Protein AF-A0A835HZS1-F1 (afdb_monomer_lite)

Organism: NCBI:txid261450

Sequence (72 aa):
MEPFLQMIPNAETCSKHFRAGTEGVFKEHFGSKIMDELFDRFTKKIEESAILSEGQVTPNELFVILKRKISN

Foldseek 3Di:
DPDPPPPLDQLVVVLVVCCVVPVVVCCVVPNDPCSVVVSVVSSVVRVVDCCSPPPNDDDPDDDDDDDDDDDD

Radius of gyration: 17.85 Å; chains: 1; bounding box: 49×19×45 Å

Structure (mmCIF, N/CA/C/O backbone):
data_AF-A0A835HZS1-F1
#
_entry.id   AF-A0A835HZS1-F1
#
loop_
_atom_site.group_PDB
_atom_site.id
_atom_site.type_symbol
_atom_site.label_atom_id
_atom_site.label_alt_id
_atom_site.label_comp_id
_atom_site.label_asym_id
_atom_site.label_entity_id
_atom_site.label_seq_id
_atom_site.pdbx_PDB_ins_code
_atom_site.Cartn_x
_atom_site.Cartn_y
_atom_site.Cartn_z
_atom_site.occupancy
_atom_site.B_iso_or_equiv
_atom_site.auth_seq_id
_atom_site.auth_comp_id
_atom_site.auth_asym_id
_atom_site.auth_atom_id
_atom_site.pdbx_PDB_model_num
ATOM 1 N N . MET A 1 1 ? 0.744 -3.847 27.511 1.00 43.16 1 MET A N 1
ATOM 2 C CA . MET A 1 1 ? 0.252 -4.057 26.138 1.00 43.16 1 MET A CA 1
ATOM 3 C C . MET A 1 1 ? 1.481 -3.882 25.282 1.00 43.16 1 MET A C 1
ATOM 5 O O . MET A 1 1 ? 1.991 -2.770 25.240 1.00 43.16 1 MET A O 1
ATOM 9 N N . GLU A 1 2 ? 2.049 -4.989 24.806 1.00 45.03 2 GLU A N 1
ATOM 10 C CA . GLU A 1 2 ? 3.263 -4.964 23.982 1.00 45.03 2 GLU A CA 1
ATOM 11 C C . GLU A 1 2 ? 3.072 -3.942 22.858 1.00 45.03 2 GLU A C 1
ATOM 13 O O . GLU A 1 2 ? 1.996 -3.951 22.245 1.00 45.03 2 GLU A O 1
ATOM 18 N N . PRO A 1 3 ? 4.035 -3.032 22.617 1.00 51.62 3 PRO A N 1
ATOM 19 C CA . PRO A 1 3 ? 3.945 -2.142 21.476 1.00 51.62 3 PRO A CA 1
ATOM 20 C C . PRO A 1 3 ? 3.828 -3.061 20.272 1.00 51.62 3 PRO A C 1
ATOM 22 O O . PRO A 1 3 ? 4.687 -3.919 20.075 1.00 51.62 3 PRO A O 1
ATOM 25 N N . PHE A 1 4 ? 2.718 -2.957 19.538 1.00 55.16 4 PHE A N 1
ATOM 26 C CA . PHE A 1 4 ? 2.574 -3.620 18.254 1.00 55.16 4 PHE A CA 1
ATOM 27 C C . PHE A 1 4 ? 3.885 -3.382 17.521 1.00 55.16 4 PHE A C 1
ATOM 29 O O . PHE A 1 4 ? 4.214 -2.232 17.229 1.00 55.16 4 PHE A O 1
ATOM 36 N N . LEU A 1 5 ? 4.677 -4.439 17.343 1.00 49.62 5 LEU A N 1
ATOM 37 C CA . LEU A 1 5 ? 5.897 -4.380 16.565 1.00 49.62 5 LEU A CA 1
ATOM 38 C C . LEU A 1 5 ? 5.425 -4.005 15.164 1.00 49.62 5 LEU A C 1
ATOM 40 O O . LEU A 1 5 ? 5.001 -4.866 14.394 1.00 49.62 5 LEU A O 1
ATOM 44 N N . GLN A 1 6 ? 5.394 -2.705 14.872 1.00 60.59 6 GLN A N 1
ATOM 45 C CA . GLN A 1 6 ? 5.171 -2.182 13.540 1.00 60.59 6 GLN A CA 1
ATOM 46 C C . GLN A 1 6 ? 6.427 -2.547 12.767 1.00 60.59 6 GLN A C 1
ATOM 48 O O . GLN A 1 6 ? 7.373 -1.775 12.651 1.0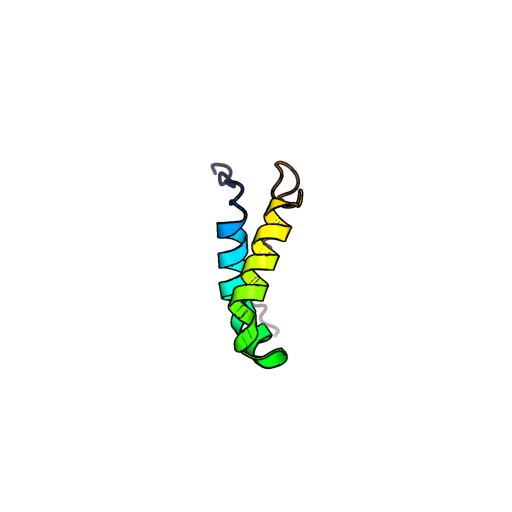0 60.59 6 GLN A O 1
ATOM 53 N N . MET A 1 7 ? 6.454 -3.792 12.296 1.00 71.75 7 MET A N 1
ATOM 54 C CA . MET A 1 7 ? 7.359 -4.195 11.245 1.00 71.75 7 MET A CA 1
ATOM 55 C C . MET A 1 7 ? 7.048 -3.267 10.083 1.00 71.75 7 MET A C 1
ATOM 57 O O . MET A 1 7 ? 5.946 -3.299 9.534 1.00 71.75 7 MET A O 1
ATOM 61 N N . ILE A 1 8 ? 8.000 -2.398 9.767 1.00 77.25 8 ILE A N 1
ATOM 62 C CA . ILE A 1 8 ? 7.939 -1.558 8.584 1.00 77.25 8 ILE A CA 1
ATOM 63 C C . ILE A 1 8 ? 7.753 -2.511 7.395 1.00 77.25 8 ILE A C 1
ATOM 65 O O . ILE A 1 8 ? 8.634 -3.343 7.146 1.00 77.25 8 ILE A O 1
ATOM 69 N N . PRO A 1 9 ? 6.603 -2.475 6.698 1.00 84.00 9 PRO A N 1
ATOM 70 C CA . PRO A 1 9 ? 6.378 -3.365 5.572 1.00 84.00 9 PRO A CA 1
ATOM 71 C C . PRO A 1 9 ? 7.357 -3.008 4.454 1.00 84.00 9 PRO A C 1
ATOM 73 O O . PRO A 1 9 ? 7.735 -1.850 4.307 1.00 84.00 9 PRO A O 1
ATOM 76 N N . ASN A 1 10 ? 7.752 -3.983 3.636 1.00 91.31 10 ASN A N 1
ATOM 77 C CA . ASN A 1 10 ? 8.505 -3.680 2.421 1.00 91.31 10 ASN A CA 1
ATOM 78 C C . ASN A 1 10 ? 7.602 -3.001 1.370 1.00 91.31 10 ASN A C 1
ATOM 80 O O . ASN A 1 10 ? 6.369 -3.001 1.478 1.00 91.31 10 ASN A O 1
ATOM 84 N N . ALA A 1 11 ? 8.220 -2.435 0.333 1.00 93.75 11 ALA A N 1
ATOM 85 C CA . ALA A 1 11 ? 7.509 -1.711 -0.717 1.00 93.75 11 ALA A CA 1
ATOM 86 C C . ALA A 1 11 ? 6.446 -2.564 -1.424 1.00 93.75 11 ALA A C 1
ATOM 88 O O . ALA A 1 11 ? 5.341 -2.085 -1.673 1.00 93.75 11 ALA A O 1
ATOM 89 N N . GLU A 1 12 ? 6.743 -3.839 -1.687 1.00 95.44 12 GLU A N 1
ATOM 90 C CA . GLU A 1 12 ? 5.802 -4.774 -2.309 1.00 95.44 12 GLU A CA 1
ATOM 91 C C . GLU A 1 12 ? 4.546 -4.976 -1.449 1.00 95.44 12 GLU A C 1
ATOM 93 O O . GLU A 1 12 ? 3.423 -4.916 -1.950 1.00 95.44 12 GLU A O 1
ATOM 98 N N . THR A 1 13 ? 4.721 -5.169 -0.141 1.00 94.06 13 THR A N 1
ATOM 99 C CA . THR A 1 13 ? 3.617 -5.339 0.811 1.00 94.06 13 THR A CA 1
ATOM 100 C C . THR A 1 13 ? 2.764 -4.075 0.863 1.00 94.06 13 THR A C 1
ATOM 102 O O . THR A 1 13 ? 1.544 -4.151 0.713 1.00 94.06 13 THR A O 1
ATOM 105 N N . CYS A 1 14 ? 3.394 -2.902 0.984 1.00 92.31 14 CYS A N 1
ATOM 106 C CA . CYS A 1 14 ? 2.701 -1.612 0.961 1.00 92.31 14 CYS A CA 1
ATOM 107 C C . CYS A 1 14 ? 1.902 -1.415 -0.341 1.00 92.31 14 CYS A C 1
ATOM 109 O O . CYS A 1 14 ? 0.715 -1.081 -0.307 1.00 92.31 14 CYS A O 1
ATOM 111 N N . SER A 1 15 ? 2.523 -1.709 -1.486 1.00 96.62 15 SER A N 1
ATOM 112 C CA . SER A 1 15 ? 1.906 -1.602 -2.807 1.00 96.62 15 SER A CA 1
ATOM 113 C C . SER A 1 15 ? 0.700 -2.527 -2.969 1.00 96.62 15 SER A C 1
ATOM 115 O O . SER A 1 15 ? -0.361 -2.082 -3.406 1.00 96.62 15 SER A O 1
ATOM 117 N N . LYS A 1 16 ? 0.801 -3.793 -2.540 1.00 97.31 16 LYS A N 1
ATOM 118 C CA . LYS A 1 16 ? -0.319 -4.749 -2.584 1.00 97.31 16 LYS A CA 1
ATOM 119 C C . LYS A 1 16 ? -1.491 -4.313 -1.708 1.00 97.31 16 LYS A C 1
ATOM 121 O O . LYS A 1 16 ? -2.634 -4.403 -2.154 1.00 97.31 16 LYS A O 1
ATOM 126 N N . HIS A 1 17 ? -1.227 -3.812 -0.499 1.00 94.69 17 HIS A N 1
ATOM 127 C CA . HIS A 1 17 ? -2.277 -3.271 0.369 1.00 94.69 17 HIS A CA 1
ATOM 128 C C . HIS A 1 17 ? -2.980 -2.074 -0.276 1.00 94.69 17 HIS A C 1
ATOM 130 O O . HIS A 1 17 ? -4.210 -2.030 -0.321 1.00 94.69 17 HIS A O 1
ATOM 136 N N . PHE A 1 18 ? -2.209 -1.135 -0.830 1.00 95.31 18 PHE A N 1
ATOM 137 C CA . PHE A 1 18 ? -2.765 0.022 -1.522 1.00 95.31 18 PHE A CA 1
ATOM 138 C C . PHE A 1 18 ? -3.570 -0.391 -2.763 1.00 95.31 18 PHE A C 1
ATOM 140 O O . PHE A 1 18 ? -4.688 0.090 -2.956 1.00 95.31 18 PHE A O 1
ATOM 147 N N . ARG A 1 19 ? -3.059 -1.341 -3.560 1.00 97.94 19 ARG A N 1
ATOM 148 C CA . ARG A 1 19 ? -3.747 -1.911 -4.729 1.00 97.94 19 ARG A CA 1
ATOM 149 C C . ARG A 1 19 ? -5.085 -2.530 -4.355 1.00 97.94 19 ARG A C 1
ATOM 151 O O . ARG A 1 19 ? -6.094 -2.179 -4.957 1.00 97.94 19 ARG A O 1
ATOM 158 N N . ALA A 1 20 ? -5.117 -3.377 -3.328 1.00 98.12 20 ALA A N 1
ATOM 159 C CA . ALA A 1 20 ? -6.346 -4.019 -2.871 1.00 98.12 20 ALA A CA 1
ATOM 160 C C . ALA A 1 20 ? -7.444 -3.006 -2.485 1.00 98.12 20 ALA A C 1
ATOM 162 O O . ALA A 1 20 ? -8.618 -3.254 -2.750 1.00 98.12 20 ALA A O 1
ATOM 163 N N . GLY A 1 21 ? -7.071 -1.862 -1.898 1.00 97.31 21 GLY A N 1
ATOM 164 C CA . GLY A 1 21 ? -8.018 -0.810 -1.513 1.00 97.31 21 GLY A CA 1
ATOM 165 C C . GLY A 1 21 ? -8.428 0.149 -2.638 1.00 97.31 21 GLY A C 1
ATOM 166 O O . GLY A 1 21 ? -9.504 0.736 -2.562 1.00 97.31 21 GLY A O 1
ATOM 167 N N . THR A 1 22 ? -7.596 0.332 -3.672 1.00 97.88 22 THR A N 1
ATOM 168 C CA . THR A 1 22 ? -7.760 1.436 -4.646 1.00 97.88 22 THR A CA 1
ATOM 169 C C . THR A 1 22 ? -7.932 1.007 -6.102 1.00 97.88 22 THR A C 1
ATOM 171 O O . THR A 1 22 ? -8.442 1.791 -6.903 1.00 97.88 22 THR A O 1
ATOM 174 N N . GLU A 1 23 ? -7.576 -0.228 -6.474 1.00 98.19 23 GLU A N 1
ATOM 175 C CA . GLU A 1 23 ? -7.602 -0.683 -7.872 1.00 98.19 23 GLU A CA 1
ATOM 176 C C . GLU A 1 23 ? -8.995 -0.575 -8.504 1.00 98.19 23 GLU A C 1
ATOM 178 O O . GLU A 1 23 ? -9.099 -0.236 -9.680 1.00 98.19 23 GLU A O 1
ATOM 183 N N . GLY A 1 24 ? -10.067 -0.809 -7.740 1.00 97.75 24 GLY A N 1
ATOM 184 C CA . GLY A 1 24 ? -11.439 -0.627 -8.229 1.00 97.75 24 GLY A CA 1
ATOM 185 C C . GLY A 1 24 ? -11.696 0.800 -8.725 1.00 97.75 24 GLY A C 1
ATOM 186 O O . GLY A 1 24 ? -12.113 0.989 -9.865 1.00 97.75 24 GLY A O 1
ATOM 187 N N . VAL A 1 25 ? -11.342 1.799 -7.911 1.00 98.31 25 VAL A N 1
ATOM 188 C CA . VAL A 1 25 ? -11.508 3.227 -8.235 1.00 98.31 25 VAL A CA 1
ATOM 189 C C . VAL A 1 25 ? -10.651 3.622 -9.441 1.00 98.31 25 VAL A C 1
ATOM 191 O O . VAL A 1 25 ? -11.110 4.328 -10.339 1.00 98.31 25 VAL A O 1
ATOM 194 N N . PHE A 1 26 ? -9.407 3.142 -9.512 1.00 98.19 26 PHE A N 1
ATOM 195 C CA . PHE A 1 26 ? -8.533 3.446 -10.648 1.00 98.19 26 PHE A CA 1
ATOM 196 C C . PHE A 1 26 ? -8.983 2.770 -11.943 1.00 98.19 26 PHE A C 1
ATOM 198 O O . PHE A 1 26 ? -8.877 3.384 -13.004 1.00 98.19 26 PHE A O 1
ATOM 205 N N . LYS A 1 27 ? -9.537 1.554 -11.878 1.00 98.19 27 LYS A N 1
ATOM 206 C CA . LYS A 1 27 ? -10.135 0.886 -13.043 1.00 98.19 27 LYS A CA 1
ATOM 207 C C . LYS A 1 27 ? -11.322 1.660 -13.594 1.00 98.19 27 LYS A C 1
ATOM 209 O O . LYS A 1 27 ? -11.427 1.782 -14.811 1.00 98.19 27 LYS A O 1
ATOM 214 N N . GLU A 1 28 ? -12.192 2.178 -12.730 1.00 98.12 28 GLU A N 1
ATOM 215 C CA . GLU A 1 28 ? -13.351 2.971 -13.157 1.00 98.12 28 GLU A CA 1
ATOM 216 C C . GLU A 1 28 ? -12.935 4.255 -13.881 1.00 98.12 28 GLU A C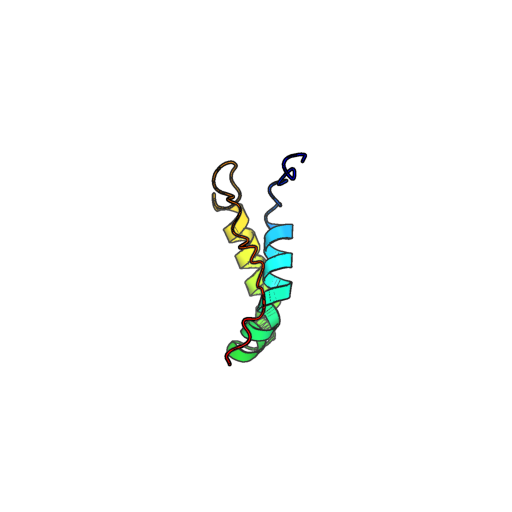 1
ATOM 218 O O . GLU A 1 28 ? -13.559 4.631 -14.871 1.00 98.12 28 GLU A O 1
ATOM 223 N N . HIS A 1 29 ? -11.862 4.907 -13.428 1.00 98.00 29 HIS A N 1
ATOM 224 C CA . HIS A 1 29 ? -11.433 6.186 -13.990 1.00 98.00 29 HIS A CA 1
ATOM 225 C C . HIS A 1 29 ? -10.505 6.052 -15.209 1.00 98.00 29 HIS A C 1
ATOM 227 O O . HIS A 1 29 ? -10.659 6.777 -16.189 1.00 98.00 29 HIS A O 1
ATOM 233 N N . PHE A 1 30 ? -9.537 5.132 -15.164 1.00 97.19 30 PHE A N 1
ATOM 234 C CA . PHE A 1 30 ? -8.481 5.009 -16.179 1.00 97.19 30 PHE A CA 1
ATOM 235 C C . PHE A 1 30 ? -8.613 3.763 -17.069 1.00 97.19 30 PHE A C 1
ATOM 237 O O . PHE A 1 30 ? -7.875 3.613 -18.046 1.00 97.19 30 PHE A O 1
ATOM 244 N N . GLY A 1 31 ? -9.544 2.859 -16.755 1.00 97.31 31 GLY A N 1
ATOM 245 C CA . GLY A 1 31 ? -9.680 1.561 -17.409 1.00 97.31 31 GLY A CA 1
ATOM 246 C C . GLY A 1 31 ? -8.708 0.506 -16.870 1.00 97.31 31 GLY A C 1
ATOM 247 O O . GLY A 1 31 ? -7.743 0.791 -16.167 1.00 97.31 31 GLY A O 1
ATOM 248 N N . SER A 1 32 ? -8.950 -0.760 -17.209 1.00 97.44 32 SER A N 1
ATOM 249 C CA . SER A 1 32 ? -8.201 -1.895 -16.647 1.00 97.44 32 SER A CA 1
ATOM 250 C C . SER A 1 32 ? -6.828 -2.137 -17.272 1.00 97.44 32 SER A C 1
ATOM 252 O O . SER A 1 32 ? -5.977 -2.754 -16.637 1.00 97.44 32 SER A O 1
ATOM 254 N N . LYS A 1 33 ? -6.595 -1.654 -18.499 1.00 98.19 33 LYS A N 1
ATOM 255 C CA . LYS A 1 33 ? -5.403 -1.997 -19.294 1.00 98.19 33 LYS A CA 1
ATOM 256 C C . LYS A 1 33 ? -4.082 -1.534 -18.675 1.00 98.19 33 LYS A C 1
ATOM 258 O O . LYS A 1 33 ? -3.053 -2.107 -19.003 1.00 98.19 33 LYS A O 1
ATOM 263 N N . ILE A 1 34 ? -4.107 -0.512 -17.818 1.00 97.81 34 ILE A N 1
ATOM 264 C CA . ILE A 1 34 ? -2.890 0.104 -17.266 1.00 97.81 34 ILE A CA 1
ATOM 265 C C . ILE A 1 34 ? -2.577 -0.323 -15.827 1.00 97.81 34 ILE A C 1
ATOM 267 O O . ILE A 1 34 ? -1.587 0.138 -15.270 1.00 97.81 34 ILE A O 1
ATOM 271 N N . MET A 1 35 ? -3.424 -1.139 -15.187 1.00 98.06 35 MET A N 1
ATOM 272 C CA . MET A 1 35 ? -3.340 -1.361 -13.736 1.00 98.06 35 MET A CA 1
ATOM 273 C C . MET A 1 35 ? -2.029 -2.024 -13.318 1.00 98.06 35 MET A C 1
ATOM 275 O O . MET A 1 35 ? -1.409 -1.578 -12.358 1.00 98.06 35 MET A O 1
ATOM 279 N N . ASP A 1 36 ? -1.576 -3.041 -14.049 1.00 98.06 36 ASP A N 1
ATOM 280 C CA . ASP A 1 36 ? -0.334 -3.737 -13.704 1.00 98.06 36 ASP A CA 1
ATOM 281 C C . ASP A 1 36 ? 0.876 -2.804 -13.818 1.00 98.06 36 ASP A C 1
ATOM 283 O O . ASP A 1 36 ? 1.615 -2.637 -12.853 1.00 98.06 36 ASP A O 1
ATOM 287 N N . GLU A 1 37 ? 0.999 -2.075 -14.931 1.00 98.38 37 GLU A N 1
ATOM 288 C CA . GLU A 1 37 ? 2.066 -1.085 -15.116 1.00 98.38 37 GLU A CA 1
ATOM 289 C C . GLU A 1 37 ? 2.017 0.034 -14.060 1.00 98.38 37 GLU A C 1
ATOM 291 O O . GLU A 1 37 ? 3.057 0.479 -13.564 1.00 98.38 37 GLU A O 1
ATOM 296 N N . LEU A 1 38 ? 0.816 0.497 -13.701 1.00 98.19 38 LEU A N 1
ATOM 297 C CA . LEU A 1 38 ? 0.617 1.531 -12.690 1.00 98.19 38 LEU A CA 1
ATOM 298 C C . LEU A 1 38 ? 1.144 1.074 -11.327 1.00 98.19 38 LEU A C 1
ATOM 300 O O . LEU A 1 38 ? 1.907 1.810 -10.697 1.00 98.19 38 LEU A O 1
ATOM 304 N N . PHE A 1 39 ? 0.780 -0.131 -10.883 1.00 98.31 39 PHE A N 1
ATOM 305 C CA . PHE A 1 39 ? 1.214 -0.646 -9.584 1.00 98.31 39 PHE A CA 1
ATOM 306 C C . PHE A 1 39 ? 2.682 -1.097 -9.580 1.00 98.31 39 PHE A C 1
ATOM 308 O O . PHE A 1 39 ? 3.354 -0.938 -8.559 1.00 98.31 39 PHE A O 1
ATOM 315 N N . ASP A 1 40 ? 3.235 -1.537 -10.712 1.00 98.31 40 ASP A N 1
ATOM 316 C CA . ASP A 1 40 ? 4.675 -1.790 -10.852 1.00 98.31 40 ASP A CA 1
ATOM 317 C C . ASP A 1 40 ? 5.486 -0.500 -10.670 1.00 98.31 40 ASP A C 1
ATOM 319 O O . ASP A 1 40 ? 6.459 -0.454 -9.911 1.00 98.31 40 ASP A O 1
ATOM 323 N N . ARG A 1 41 ? 5.063 0.588 -11.329 1.00 98.19 41 ARG A N 1
ATOM 324 C CA . ARG A 1 41 ? 5.689 1.913 -11.175 1.00 98.19 41 ARG A CA 1
ATOM 325 C C . ARG A 1 41 ? 5.509 2.465 -9.768 1.00 98.19 41 ARG A C 1
ATOM 327 O O . ARG A 1 41 ? 6.433 3.075 -9.236 1.00 98.19 41 ARG A O 1
ATOM 334 N N . PHE A 1 42 ? 4.337 2.264 -9.172 1.00 97.38 42 PHE A N 1
ATOM 335 C CA . PHE A 1 42 ? 4.064 2.677 -7.800 1.00 97.38 42 PHE A CA 1
ATOM 336 C C . PHE A 1 42 ? 4.992 1.972 -6.807 1.00 97.38 42 PHE A C 1
ATOM 338 O O . PHE A 1 42 ? 5.604 2.640 -5.980 1.00 97.38 42 PHE A O 1
ATOM 345 N N . THR A 1 43 ? 5.177 0.657 -6.948 1.00 97.94 43 THR A N 1
ATOM 346 C CA . THR A 1 43 ? 6.085 -0.130 -6.097 1.00 97.94 43 THR A CA 1
ATOM 347 C C . THR A 1 43 ? 7.514 0.405 -6.172 1.00 97.94 43 THR A C 1
ATOM 349 O O . THR A 1 43 ? 8.095 0.719 -5.138 1.00 97.94 43 THR A O 1
ATOM 352 N N . LYS A 1 44 ? 8.040 0.627 -7.385 1.00 97.75 44 LYS A N 1
ATOM 353 C CA . LYS A 1 44 ? 9.380 1.212 -7.586 1.00 97.75 44 LYS A CA 1
ATOM 354 C C . LYS A 1 44 ? 9.517 2.590 -6.940 1.00 97.75 44 LYS A C 1
ATOM 356 O O . LYS A 1 44 ? 10.514 2.876 -6.290 1.00 97.75 44 LYS A O 1
ATOM 361 N N . LYS A 1 45 ? 8.489 3.436 -7.056 1.00 97.12 45 LYS A N 1
ATOM 362 C CA . LYS A 1 45 ? 8.482 4.751 -6.399 1.00 97.12 45 LYS A CA 1
ATOM 363 C C . LYS A 1 45 ? 8.505 4.652 -4.878 1.00 97.12 45 LYS A C 1
ATOM 365 O O . LYS A 1 45 ? 9.111 5.509 -4.246 1.00 97.12 45 LYS A O 1
ATOM 370 N N . ILE A 1 46 ? 7.851 3.647 -4.297 1.00 95.00 46 ILE A N 1
ATOM 371 C CA . ILE A 1 46 ? 7.929 3.399 -2.856 1.00 95.00 46 ILE A CA 1
ATOM 372 C C . ILE A 1 46 ? 9.360 2.997 -2.475 1.00 95.00 46 ILE A C 1
ATOM 374 O O . ILE A 1 46 ? 9.893 3.572 -1.530 1.00 95.00 46 ILE A O 1
ATOM 378 N N . GLU A 1 47 ? 9.987 2.079 -3.219 1.00 94.69 47 GLU A N 1
ATOM 379 C CA . GLU A 1 47 ? 11.373 1.622 -2.989 1.00 94.69 47 GLU A CA 1
ATOM 380 C C .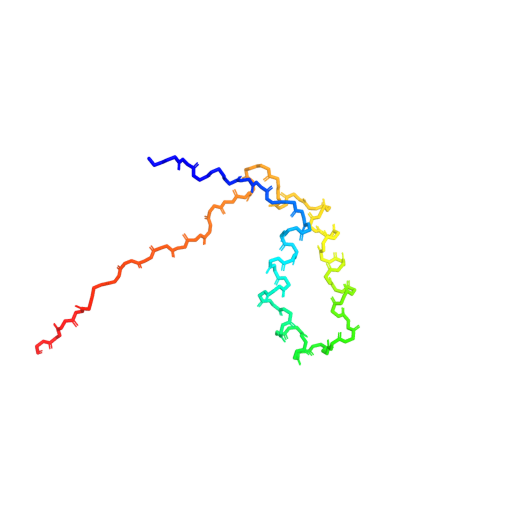 GLU A 1 47 ? 12.400 2.758 -3.073 1.00 94.69 47 GLU A C 1
ATOM 382 O O . GLU A 1 47 ? 13.323 2.820 -2.268 1.00 94.69 47 GLU A O 1
ATOM 387 N N . GLU A 1 48 ? 12.228 3.670 -4.030 1.00 95.75 48 GLU A N 1
ATOM 388 C CA . GLU A 1 48 ? 13.088 4.846 -4.217 1.00 95.75 48 GLU A CA 1
ATOM 389 C C . GLU A 1 48 ? 12.859 5.937 -3.156 1.00 95.75 48 GLU A C 1
ATOM 391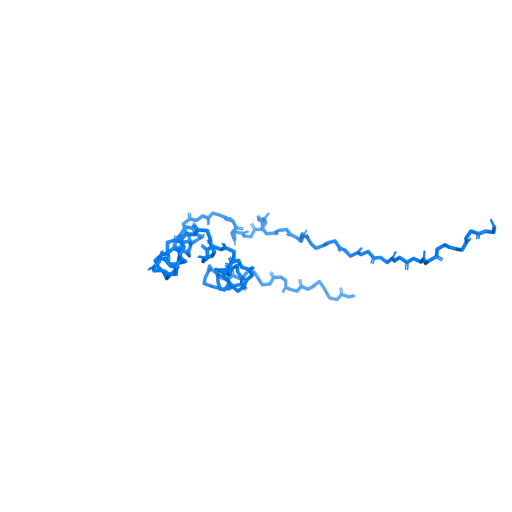 O O . GLU A 1 48 ? 13.654 6.872 -3.038 1.00 95.75 48 GLU A O 1
ATOM 396 N N . SER A 1 49 ? 11.763 5.858 -2.397 1.00 91.81 49 SER A N 1
ATOM 397 C CA . SER A 1 49 ? 11.364 6.883 -1.434 1.00 91.81 49 SER A CA 1
ATOM 398 C C . SER A 1 49 ? 11.753 6.537 0.004 1.00 91.81 49 SER A C 1
ATOM 400 O O . SER A 1 49 ? 11.895 5.379 0.382 1.00 91.81 49 SER A O 1
ATOM 402 N N . ALA A 1 50 ? 11.823 7.559 0.858 1.00 89.12 50 ALA A N 1
ATOM 403 C CA . ALA A 1 50 ? 12.045 7.385 2.293 1.00 89.12 50 ALA A CA 1
ATOM 404 C C . ALA A 1 50 ? 10.750 7.128 3.095 1.00 89.12 50 ALA A C 1
ATOM 406 O O . ALA A 1 50 ? 10.777 7.134 4.322 1.00 89.12 50 ALA A O 1
ATOM 407 N N . ILE A 1 51 ? 9.593 6.923 2.446 1.00 87.19 51 ILE A N 1
ATOM 408 C CA . ILE A 1 51 ? 8.297 6.869 3.158 1.00 87.19 51 ILE A CA 1
ATOM 409 C C . ILE A 1 51 ? 8.173 5.656 4.090 1.00 87.19 51 ILE A C 1
ATOM 411 O O . ILE A 1 51 ? 7.415 5.693 5.053 1.00 87.19 51 ILE A O 1
ATOM 415 N N . LEU A 1 52 ? 8.921 4.587 3.799 1.00 86.69 52 LEU A N 1
ATOM 416 C CA . LEU A 1 52 ? 9.017 3.384 4.626 1.00 86.69 52 LEU A CA 1
ATOM 417 C C . LEU A 1 52 ? 10.294 3.380 5.477 1.00 86.69 52 LEU A C 1
ATOM 419 O O . LEU A 1 52 ? 10.678 2.349 6.004 1.00 86.69 52 LEU A O 1
ATOM 423 N N . SER A 1 53 ? 11.006 4.499 5.603 1.00 86.19 53 SER A N 1
ATOM 424 C CA . SER A 1 53 ? 12.158 4.561 6.500 1.00 86.19 53 SER A CA 1
ATOM 425 C C . SER A 1 53 ? 11.713 4.553 7.964 1.00 86.19 53 SER A C 1
ATOM 427 O O . SER A 1 53 ? 10.649 5.067 8.324 1.00 86.19 53 SER A O 1
ATOM 429 N N . GLU A 1 54 ? 12.550 3.982 8.827 1.00 80.56 54 GLU A N 1
ATOM 430 C CA . GLU A 1 54 ? 12.330 4.011 10.271 1.00 80.56 54 GLU A CA 1
ATOM 431 C C . GLU A 1 54 ? 12.187 5.460 10.762 1.00 80.56 54 GLU A C 1
ATOM 433 O O . GLU A 1 54 ? 12.941 6.349 10.366 1.00 80.56 54 GLU A O 1
ATOM 438 N N . GLY A 1 55 ? 11.150 5.722 11.562 1.00 79.88 55 GLY A N 1
ATOM 439 C CA . GLY A 1 55 ? 10.795 7.068 12.023 1.00 79.88 55 GLY A CA 1
ATOM 440 C C . GLY A 1 55 ? 9.961 7.915 11.047 1.00 79.88 55 GLY A C 1
ATOM 441 O O . GLY A 1 55 ? 9.462 8.959 11.458 1.00 79.88 55 GLY A O 1
ATOM 442 N N . GLN A 1 56 ? 9.764 7.487 9.793 1.00 80.62 56 GLN A N 1
ATOM 443 C 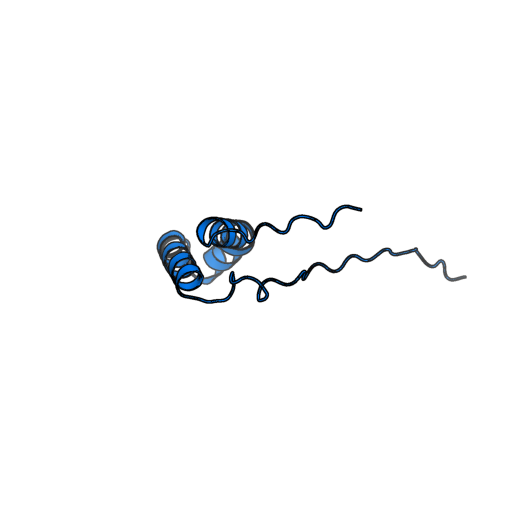CA . GLN A 1 56 ? 8.801 8.109 8.863 1.00 80.62 56 GLN A CA 1
ATOM 444 C C . GLN A 1 56 ? 7.424 7.436 8.924 1.00 80.62 56 GLN A C 1
ATOM 446 O O . GLN A 1 56 ? 6.397 8.077 8.697 1.00 80.62 56 GLN A O 1
ATOM 451 N N . VAL A 1 57 ? 7.392 6.149 9.279 1.00 75.94 57 VAL A N 1
ATOM 452 C CA . VAL A 1 57 ? 6.148 5.407 9.489 1.00 75.94 57 VAL A CA 1
ATOM 453 C C . VAL A 1 57 ? 5.574 5.784 10.850 1.00 75.94 57 VAL A C 1
ATOM 455 O O . VAL A 1 57 ? 6.173 5.508 11.888 1.00 75.94 57 VAL A O 1
ATOM 458 N N . THR A 1 58 ? 4.408 6.425 10.843 1.00 72.88 58 THR A N 1
ATOM 459 C CA . THR A 1 58 ? 3.685 6.813 12.057 1.00 72.88 58 THR A CA 1
ATOM 460 C C . THR A 1 58 ? 2.325 6.117 12.098 1.00 72.88 58 THR A C 1
ATOM 462 O O . THR A 1 58 ? 1.700 5.939 11.048 1.00 72.88 58 THR A O 1
ATOM 465 N N . PRO A 1 59 ? 1.837 5.709 13.283 1.00 73.25 59 PRO A N 1
ATOM 466 C CA . PRO A 1 59 ? 0.473 5.219 13.422 1.00 73.25 59 PRO A CA 1
ATOM 467 C C . PRO A 1 59 ? -0.523 6.284 12.948 1.00 73.25 59 PRO A C 1
ATOM 469 O O . PRO A 1 59 ? -0.533 7.402 13.458 1.00 73.25 59 PRO A O 1
ATOM 472 N N . ASN A 1 60 ? -1.360 5.934 11.974 1.00 77.19 60 ASN A N 1
ATOM 473 C CA . ASN A 1 60 ? -2.357 6.823 11.369 1.00 77.19 60 ASN A CA 1
ATOM 474 C C . ASN A 1 60 ? -3.803 6.347 11.602 1.00 77.19 60 ASN A C 1
ATOM 476 O O . ASN A 1 60 ? -4.738 6.859 10.987 1.00 77.19 60 ASN A O 1
ATOM 480 N N . GLU A 1 61 ? -3.999 5.373 12.490 1.00 83.88 61 GLU A N 1
ATOM 481 C CA . GLU A 1 61 ? -5.303 4.789 12.788 1.00 83.88 61 GLU A CA 1
ATOM 482 C C . GLU A 1 61 ? -6.004 5.560 13.913 1.00 83.88 61 GLU A C 1
ATOM 484 O O . GLU A 1 61 ? -5.507 5.660 15.037 1.00 83.88 61 GLU A O 1
ATOM 489 N N . LEU A 1 62 ? -7.190 6.098 13.619 1.00 88.69 62 LEU A N 1
ATOM 490 C CA . LEU A 1 62 ? -8.056 6.712 14.620 1.00 88.69 62 LEU A CA 1
ATOM 491 C C . LEU A 1 62 ? -9.035 5.667 15.161 1.00 88.69 62 LEU A C 1
ATOM 493 O O . LEU A 1 62 ? -9.915 5.196 14.442 1.00 88.69 62 LEU A O 1
ATOM 497 N N . PHE A 1 63 ? -8.932 5.356 16.451 1.00 92.12 63 PHE A N 1
ATOM 498 C CA . PHE A 1 63 ? -9.904 4.518 17.145 1.00 92.12 63 PHE A CA 1
ATOM 499 C C . PHE A 1 63 ? -10.915 5.379 17.911 1.00 92.12 63 PHE A C 1
ATOM 501 O O . PHE A 1 63 ? -10.537 6.202 18.744 1.00 92.12 63 PHE A O 1
ATOM 508 N N . VAL A 1 64 ? -12.210 5.183 17.642 1.00 94.94 64 VAL A N 1
ATOM 509 C CA . VAL A 1 64 ? -13.297 5.964 18.254 1.00 94.94 64 VAL A CA 1
ATOM 510 C C . VAL A 1 64 ? -14.307 5.036 18.924 1.00 94.94 64 VAL A C 1
ATOM 512 O O . VAL A 1 64 ? -14.873 4.157 18.279 1.00 94.94 64 VAL A O 1
ATOM 515 N N . ILE A 1 65 ? -14.591 5.274 20.209 1.00 96.50 65 ILE A N 1
ATOM 516 C CA . ILE A 1 65 ? -15.697 4.634 20.935 1.00 96.50 65 ILE A CA 1
ATOM 517 C C . ILE A 1 65 ? -16.843 5.634 21.054 1.00 96.50 65 ILE A C 1
ATOM 519 O O . ILE A 1 65 ? -16.679 6.723 21.603 1.00 96.50 65 ILE A O 1
ATOM 523 N N . LEU A 1 66 ? -18.024 5.245 20.577 1.00 96.38 66 LEU A N 1
ATOM 524 C CA . LEU A 1 66 ? -19.226 6.071 20.624 1.00 96.38 66 LEU A CA 1
ATOM 525 C C . LEU A 1 66 ? -20.268 5.464 21.566 1.00 96.38 66 LEU A C 1
ATOM 527 O O . LEU A 1 66 ? -20.481 4.254 21.589 1.00 96.38 66 LEU A O 1
ATOM 531 N N . LYS A 1 67 ? -20.971 6.325 22.308 1.00 95.88 67 LYS A N 1
ATOM 532 C CA . LYS A 1 67 ? -22.159 5.963 23.090 1.00 95.88 67 LYS A CA 1
ATOM 533 C C . LYS A 1 67 ? -23.359 6.728 22.545 1.00 95.88 67 LYS A C 1
ATOM 535 O O . LYS A 1 67 ? -23.327 7.954 22.460 1.00 95.88 67 LYS A O 1
ATOM 540 N N . ARG A 1 68 ? -24.433 6.011 22.197 1.00 94.94 68 ARG A N 1
ATOM 541 C CA . ARG A 1 68 ? -25.691 6.621 21.741 1.00 94.94 68 ARG A CA 1
ATOM 542 C C . ARG A 1 68 ? -26.236 7.564 22.820 1.00 94.94 68 ARG A C 1
ATOM 544 O O . ARG A 1 68 ? -26.450 7.140 23.955 1.00 94.94 68 ARG A O 1
ATOM 551 N N . LYS A 1 69 ? -26.505 8.820 22.457 1.00 93.88 69 LYS A N 1
ATOM 552 C CA . LYS A 1 69 ? -27.257 9.767 23.292 1.00 93.88 69 LYS A CA 1
ATOM 553 C C . LYS A 1 69 ? -28.751 9.600 23.008 1.00 93.88 69 LYS A C 1
ATOM 555 O O . LYS A 1 69 ? -29.150 9.576 21.846 1.00 93.88 69 LYS A O 1
ATOM 560 N N . ILE A 1 70 ? -29.562 9.468 24.053 1.00 91.69 70 ILE A N 1
ATOM 561 C CA . ILE A 1 70 ? -31.025 9.533 23.9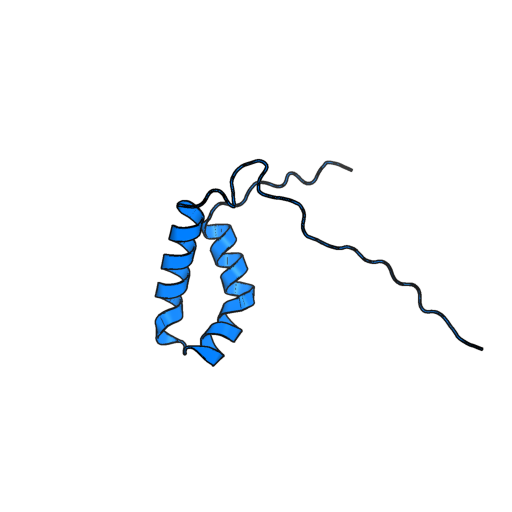52 1.00 91.69 70 ILE A CA 1
ATOM 562 C C . ILE A 1 70 ? -31.418 10.970 24.309 1.00 91.69 70 ILE A C 1
ATOM 564 O O . ILE A 1 70 ? -31.003 11.464 25.357 1.00 91.69 70 ILE A O 1
ATOM 568 N N . SER A 1 71 ? -32.133 11.653 23.417 1.00 81.75 71 SER A N 1
ATOM 569 C CA . SER A 1 71 ? -32.721 12.970 23.685 1.00 81.75 71 SER A CA 1
ATOM 570 C C . SER A 1 71 ? -34.165 12.764 24.140 1.00 81.75 71 SER A C 1
ATOM 572 O O . SER A 1 71 ? -34.885 12.017 23.478 1.00 81.75 71 SER A O 1
ATOM 574 N N . ASN A 1 72 ? -34.537 13.375 25.269 1.00 62.53 72 ASN A N 1
ATOM 575 C CA . ASN A 1 72 ? -35.920 13.432 25.757 1.00 62.53 72 ASN A CA 1
ATOM 576 C C . ASN A 1 72 ? -36.758 14.404 24.927 1.00 62.53 72 ASN A C 1
ATOM 578 O O . ASN A 1 72 ? -36.173 15.415 24.472 1.00 62.53 72 ASN A O 1
#

InterPro domains:
  IPR005299 SAM dependent carboxyl methyltransferase [PF03492] (9-68)
  IPR029063 S-adenosyl-L-methionine-dependent methyltransferase superfamily [SSF53335] (11-69)
  IPR042086 Methyltransferase, alpha-helical capping domain [G3DSA:1.10.1200.270] (6-55)

pLDDT: mean 88.51, std 13.97, range [43.16, 98.38]

Secondary structure (DSSP, 8-state):
----------HHHHHHHHHHHHHHHHHHHH-GGGHHHHHHHHHHHHHTSSTTSTTT----PPP----PPPP-